Protein AF-A0AB38RLL3-F1 (afdb_monomer)

Solvent-accessible surface area (backbone atoms only — not comparable to full-atom values): 5019 Å² total; per-residue (Å²): 136,82,85,71,78,67,64,89,60,87,48,61,66,62,50,49,54,50,30,50,60,40,35,57,54,48,54,48,33,33,75,75,64,78,35,62,90,42,80,56,38,79,40,40,28,54,52,50,55,54,37,46,55,50,20,52,53,44,36,75,70,45,70,96,86,46,53,51,66,61,39,39,51,53,42,52,53,53,52,50,51,54,35,74,48,82,130

Organism: NCBI:txid1303681

Radius of gyration: 14.88 Å; Cα contacts (8 Å, |Δi|>4): 63; chains: 1; bounding box: 36×32×36 Å

Nearest PDB structures (foldseek):
  5xay-assembly3_C  TM=8.535E-01  e=6.640E-01  Streptomyces fradiae
  3eup-assembly1_B  TM=7.058E-01  e=1.036E+00  Cytophaga hutchinsonii ATCC 33406
  2w53-assembly1_A  TM=8.494E-01  e=3.524E+00  Stenotrophomonas maltophilia
  1yq4-assembly1_D  TM=4.154E-01  e=2.387E+00  Gallus gallus
  4ytp-assembly1_D  TM=4.186E-01  e=7.678E+00  Sus scrofa

pLDDT: mean 84.58, std 16.97, range [32.34, 98.12]

Sequence (87 aa):
MKLTLEPTVVNGAAFAHWVDAISDIVENSITDGELTDTPTAHRLAWNLCAGTVGAANASATLREDIDLATCLEGVVTAQLRNAFTPA

Secondary structure (DSSP, 8-state):
-------S-S-HHHHHHHHHHHHHHHHHHHHTTSS---HHHHTHHHHHHHHHHHHHHHHHHS-TTS-HHHHHHHHHHHHHHHHHS--

Mean predicted aligned error: 6.82 Å

Foldseek 3Di:
DDPPPPVLCPPVPVLVVQLVVVLVVLVVCCVVVVFPPDPLSNCLSVQLSVQLSVLVVCQVPPDPPAHSVNSSCVSNVVSVVSRRDDD

Structure (mmCIF, N/CA/C/O backbone):
data_AF-A0AB38RLL3-F1
#
_entry.id   AF-A0AB38RLL3-F1
#
loop_
_atom_site.group_PDB
_atom_site.id
_atom_site.type_symbol
_atom_site.label_atom_id
_atom_site.label_alt_id
_atom_site.label_comp_id
_atom_site.label_asym_id
_atom_site.label_entity_id
_atom_site.label_seq_id
_atom_site.pdbx_PDB_ins_code
_atom_site.Cartn_x
_atom_site.Cartn_y
_atom_site.Cartn_z
_atom_site.occupancy
_atom_site.B_iso_or_equiv
_atom_site.auth_seq_id
_atom_site.auth_comp_id
_atom_site.auth_asym_id
_atom_site.auth_atom_id
_atom_site.pdbx_PDB_model_num
ATOM 1 N N . MET A 1 1 ? 12.357 26.060 -18.775 1.00 32.34 1 MET A N 1
ATOM 2 C CA . MET A 1 1 ? 12.223 24.590 -18.812 1.00 32.34 1 MET A CA 1
ATOM 3 C C . MET A 1 1 ? 10.872 24.241 -18.210 1.00 32.34 1 MET A C 1
ATOM 5 O O . MET A 1 1 ? 10.673 24.476 -17.027 1.00 32.34 1 MET A O 1
ATOM 9 N N . LYS A 1 2 ? 9.904 23.839 -19.038 1.00 33.03 2 LYS A N 1
ATOM 10 C CA . LYS A 1 2 ? 8.572 23.433 -18.579 1.00 33.03 2 LYS A CA 1
ATOM 11 C C . LYS A 1 2 ? 8.712 21.983 -18.119 1.00 33.03 2 LYS A C 1
ATOM 13 O O . LYS A 1 2 ? 8.936 21.124 -18.961 1.00 33.03 2 LYS A O 1
ATOM 18 N N . LEU A 1 3 ? 8.655 21.736 -16.810 1.00 33.78 3 LEU A N 1
ATOM 19 C CA . LEU A 1 3 ? 8.443 20.393 -16.267 1.00 33.78 3 LEU A CA 1
ATOM 20 C C . LEU A 1 3 ? 7.045 19.958 -16.712 1.00 33.78 3 LEU A C 1
ATOM 22 O O . LEU A 1 3 ? 6.051 20.216 -16.038 1.00 33.78 3 LEU A O 1
ATOM 26 N N . THR A 1 4 ? 6.939 19.400 -17.913 1.00 40.81 4 THR A N 1
ATOM 27 C CA . THR A 1 4 ? 5.766 18.617 -18.272 1.00 40.81 4 THR A CA 1
ATOM 28 C C . THR A 1 4 ? 5.827 17.379 -17.399 1.00 40.81 4 THR A C 1
ATOM 30 O O . THR A 1 4 ? 6.715 16.552 -17.576 1.00 40.81 4 THR A O 1
ATOM 33 N N . LEU A 1 5 ? 4.929 17.314 -16.414 1.00 41.94 5 LEU A N 1
ATOM 34 C CA . LEU A 1 5 ? 4.555 16.078 -15.745 1.00 41.94 5 LEU A CA 1
ATOM 35 C C . LEU A 1 5 ? 4.123 15.117 -16.851 1.00 41.94 5 LEU A C 1
ATOM 37 O O . LEU A 1 5 ? 2.983 15.162 -17.313 1.00 41.94 5 LEU A O 1
ATOM 41 N N . GLU A 1 6 ? 5.055 14.304 -17.338 1.00 48.91 6 GLU A N 1
ATOM 42 C CA . GLU A 1 6 ? 4.671 13.053 -17.966 1.00 48.91 6 GLU A CA 1
ATOM 43 C C . GLU A 1 6 ? 3.770 12.352 -16.946 1.00 48.91 6 GLU A C 1
ATOM 45 O O . GLU A 1 6 ? 4.114 12.334 -15.758 1.00 48.91 6 GLU A O 1
ATOM 50 N N . PRO A 1 7 ? 2.581 11.875 -17.342 1.00 53.47 7 PRO A N 1
ATOM 51 C CA . PRO A 1 7 ? 1.725 11.158 -16.422 1.00 53.47 7 PRO A CA 1
ATOM 52 C C . PRO A 1 7 ? 2.485 9.890 -16.046 1.00 53.47 7 PRO A C 1
ATOM 54 O O . PRO A 1 7 ? 2.500 8.915 -16.791 1.00 53.47 7 PRO A O 1
ATOM 57 N N . THR A 1 8 ? 3.156 9.924 -14.895 1.00 57.50 8 THR A N 1
ATOM 58 C CA . THR A 1 8 ? 3.982 8.830 -14.369 1.00 57.50 8 THR A CA 1
ATOM 59 C C . THR A 1 8 ? 3.168 7.547 -14.221 1.00 57.50 8 THR A C 1
ATOM 61 O O . THR A 1 8 ? 3.723 6.455 -14.188 1.00 57.50 8 THR A O 1
ATOM 64 N N . VAL A 1 9 ? 1.839 7.678 -14.197 1.00 60.59 9 VAL A N 1
ATOM 65 C CA . VAL A 1 9 ? 0.877 6.598 -14.351 1.00 60.59 9 VAL A CA 1
ATOM 66 C C . VAL A 1 9 ? 0.180 6.745 -15.706 1.00 60.59 9 VAL A C 1
ATOM 68 O O . VAL A 1 9 ? -0.807 7.463 -15.848 1.00 60.59 9 VAL A O 1
ATOM 71 N N . VAL A 1 10 ? 0.672 6.020 -16.711 1.00 67.06 10 VAL A N 1
ATOM 72 C CA . VAL A 1 10 ? 0.074 5.963 -18.061 1.00 67.06 10 VAL A CA 1
ATOM 73 C C . VAL A 1 10 ? -1.317 5.296 -18.041 1.00 67.06 10 VAL A C 1
ATOM 75 O O . VAL A 1 10 ? -2.103 5.461 -18.971 1.00 67.06 10 VAL A O 1
ATOM 78 N N . ASN A 1 11 ? -1.667 4.592 -16.955 1.00 80.31 11 ASN A N 1
ATOM 79 C CA . ASN A 1 11 ? -2.946 3.904 -16.777 1.00 80.31 11 ASN A CA 1
ATOM 80 C C . ASN A 1 11 ? -3.576 4.195 -15.400 1.00 80.31 11 ASN A C 1
ATOM 82 O O . ASN A 1 11 ? -3.478 3.396 -14.468 1.00 80.31 11 ASN A O 1
ATOM 86 N N . GLY A 1 12 ? -4.220 5.360 -15.270 1.00 82.56 12 GLY A N 1
ATOM 87 C CA . GLY A 1 12 ? -4.855 5.789 -14.017 1.00 82.56 12 GLY A CA 1
ATOM 88 C C . GLY A 1 12 ? -5.956 4.845 -13.523 1.00 82.56 12 GLY A C 1
ATOM 89 O O . GLY A 1 12 ? -6.112 4.677 -12.319 1.00 82.56 12 GLY A O 1
ATOM 90 N N . ALA A 1 13 ? -6.669 4.174 -14.434 1.00 87.75 13 ALA A N 1
ATOM 91 C CA . ALA A 1 13 ? -7.694 3.193 -14.076 1.00 87.75 13 ALA A CA 1
ATOM 92 C C . ALA A 1 13 ? -7.088 1.932 -13.442 1.00 87.75 13 ALA A C 1
ATOM 94 O O . ALA A 1 13 ? -7.598 1.450 -12.436 1.00 87.75 13 ALA A O 1
ATOM 95 N N . ALA A 1 14 ? -5.976 1.425 -13.984 1.00 88.94 14 ALA A N 1
ATOM 96 C CA . ALA A 1 14 ? -5.266 0.301 -13.376 1.00 88.94 14 ALA A CA 1
ATOM 97 C C . ALA A 1 14 ? -4.674 0.670 -12.010 1.00 88.94 14 ALA A C 1
ATOM 99 O O . ALA A 1 14 ? -4.707 -0.145 -11.094 1.00 88.94 14 ALA A O 1
ATOM 100 N N . PHE A 1 15 ? -4.171 1.899 -11.855 1.00 89.31 15 PHE A N 1
ATOM 101 C CA . PHE A 1 15 ? -3.693 2.373 -10.558 1.00 89.31 15 PHE A CA 1
ATOM 102 C C . PHE A 1 15 ? -4.825 2.481 -9.533 1.00 89.31 15 PHE A C 1
ATOM 104 O O . PHE A 1 15 ? -4.662 2.001 -8.419 1.00 89.31 15 PHE A O 1
ATOM 111 N N . ALA A 1 16 ? -5.977 3.044 -9.910 1.00 92.06 16 ALA A N 1
ATOM 112 C CA . ALA A 1 16 ? -7.147 3.096 -9.036 1.00 92.06 16 ALA A CA 1
ATOM 113 C C . ALA A 1 16 ? -7.599 1.688 -8.624 1.00 92.06 16 ALA A C 1
ATOM 115 O O . ALA A 1 16 ? -7.730 1.419 -7.439 1.00 92.06 16 ALA A O 1
ATOM 116 N N . HIS A 1 17 ? -7.706 0.760 -9.581 1.00 95.06 17 HIS A N 1
ATOM 117 C CA . HIS A 1 17 ? -8.065 -0.628 -9.290 1.00 95.06 17 HIS A CA 1
ATOM 118 C C . HIS A 1 17 ? -7.082 -1.312 -8.328 1.00 95.06 17 HIS A C 1
ATOM 120 O O . HIS A 1 17 ? -7.485 -2.072 -7.452 1.00 95.06 17 HIS A O 1
ATOM 126 N N . TRP A 1 18 ? -5.785 -1.037 -8.475 1.00 96.19 18 TRP A N 1
ATOM 127 C CA . TRP A 1 18 ? -4.780 -1.549 -7.554 1.00 96.19 18 TRP A CA 1
ATOM 128 C C . TRP A 1 18 ? -4.915 -0.938 -6.155 1.00 96.19 18 TRP A C 1
ATOM 130 O O . TRP A 1 18 ? -4.871 -1.677 -5.174 1.00 96.19 18 TRP A O 1
ATOM 140 N N . VAL A 1 19 ? -5.140 0.376 -6.055 1.00 96.25 19 VAL A N 1
ATOM 141 C CA . VAL A 1 19 ? -5.412 1.038 -4.771 1.00 96.25 19 VAL A CA 1
ATOM 142 C C . VAL A 1 19 ? -6.653 0.447 -4.108 1.00 96.25 19 VAL A C 1
ATOM 144 O O . VAL A 1 19 ? -6.593 0.171 -2.914 1.00 96.25 19 VAL A O 1
ATOM 147 N N . ASP A 1 20 ? -7.730 0.200 -4.854 1.00 97.31 20 ASP A N 1
ATOM 148 C CA . ASP A 1 20 ? -8.960 -0.397 -4.323 1.00 97.31 20 ASP A CA 1
ATOM 149 C C . ASP A 1 20 ? -8.686 -1.798 -3.752 1.00 97.31 20 ASP A C 1
ATOM 151 O O . ASP A 1 20 ? -9.017 -2.073 -2.603 1.00 97.31 20 ASP A O 1
ATOM 155 N N . ALA A 1 21 ? -7.968 -2.648 -4.495 1.00 97.88 21 ALA A N 1
ATOM 156 C CA . ALA A 1 21 ? -7.624 -3.996 -4.041 1.00 97.88 21 ALA A CA 1
ATOM 157 C C . ALA A 1 21 ? -6.766 -4.007 -2.761 1.00 97.88 21 ALA A C 1
ATOM 159 O O . ALA A 1 21 ? -6.935 -4.876 -1.907 1.00 97.88 21 ALA A O 1
ATOM 160 N N . ILE A 1 22 ? -5.835 -3.057 -2.609 1.00 97.69 22 ILE A N 1
ATOM 161 C CA . ILE A 1 22 ? -5.050 -2.931 -1.371 1.00 97.69 22 ILE A CA 1
ATOM 162 C C . ILE A 1 22 ? -5.883 -2.292 -0.255 1.00 97.69 22 ILE A C 1
ATOM 164 O O . ILE A 1 22 ? -5.702 -2.648 0.908 1.00 97.69 22 ILE A O 1
ATOM 168 N N . SER A 1 23 ? -6.804 -1.386 -0.588 1.00 97.50 23 SER A N 1
ATOM 169 C CA . SER A 1 23 ? -7.720 -0.780 0.384 1.00 97.50 23 SER A CA 1
ATOM 170 C C . SER A 1 23 ? -8.585 -1.853 1.034 1.00 97.50 23 SER A C 1
ATOM 172 O O . SER A 1 23 ? -8.637 -1.894 2.255 1.00 97.50 23 SER A O 1
ATOM 174 N N . ASP A 1 24 ? -9.128 -2.799 0.265 1.00 98.12 24 ASP A N 1
ATOM 175 C CA . ASP A 1 24 ? -9.897 -3.925 0.813 1.00 98.12 24 ASP A CA 1
ATOM 176 C C . ASP A 1 24 ? -9.095 -4.737 1.850 1.00 98.12 24 ASP A C 1
ATOM 178 O O . ASP A 1 24 ? -9.627 -5.132 2.886 1.00 98.12 24 ASP A O 1
ATOM 182 N N . ILE A 1 25 ? -7.797 -4.964 1.611 1.00 97.56 25 ILE A N 1
ATOM 183 C CA . ILE A 1 25 ? -6.919 -5.661 2.567 1.00 97.56 25 ILE A CA 1
ATOM 184 C C . ILE A 1 25 ? -6.740 -4.827 3.841 1.00 97.56 25 ILE A C 1
ATOM 186 O O . ILE A 1 25 ? -6.855 -5.354 4.944 1.00 97.56 25 ILE A O 1
ATOM 190 N N . VAL A 1 26 ? -6.469 -3.528 3.693 1.00 97.31 26 VAL A N 1
ATOM 191 C CA . VAL A 1 26 ? -6.252 -2.616 4.824 1.00 97.31 26 VAL A CA 1
ATOM 192 C C . VAL A 1 26 ? -7.517 -2.469 5.671 1.00 97.31 26 VAL A C 1
ATOM 194 O O . VAL A 1 26 ? -7.427 -2.547 6.893 1.00 97.31 26 VAL A O 1
ATOM 197 N N . GLU A 1 27 ? -8.683 -2.303 5.048 1.00 97.88 27 GLU A N 1
ATOM 198 C CA . GLU A 1 27 ? -9.967 -2.180 5.748 1.00 97.88 27 GLU A CA 1
ATOM 199 C C . GLU A 1 27 ? -10.324 -3.462 6.512 1.00 97.88 27 GLU A C 1
ATOM 201 O O . GLU A 1 27 ? -10.819 -3.392 7.640 1.00 97.88 27 GLU A O 1
ATOM 206 N N . ASN A 1 28 ? -10.011 -4.638 5.954 1.00 98.06 28 ASN A N 1
ATOM 207 C CA . ASN A 1 28 ? -10.158 -5.902 6.678 1.00 98.06 28 ASN A CA 1
ATOM 208 C C . ASN A 1 28 ? -9.225 -5.956 7.897 1.00 98.06 28 ASN A C 1
ATOM 210 O O . ASN A 1 28 ? -9.691 -6.241 8.995 1.00 98.06 28 ASN A O 1
ATOM 214 N N . SER A 1 29 ? -7.947 -5.589 7.753 1.00 96.31 29 SER A N 1
ATOM 215 C CA . SER A 1 29 ? -7.017 -5.536 8.892 1.00 96.31 29 SER A CA 1
ATOM 216 C C . SER A 1 29 ? -7.424 -4.508 9.959 1.00 96.31 29 SER A C 1
ATOM 218 O O . SER A 1 29 ? -7.181 -4.739 11.142 1.00 96.31 29 SER A O 1
ATOM 220 N N . ILE A 1 30 ? -8.056 -3.386 9.588 1.00 96.62 30 ILE A N 1
ATOM 221 C CA . ILE A 1 30 ? -8.645 -2.445 10.560 1.00 96.62 30 ILE A CA 1
ATOM 222 C C . ILE A 1 30 ? -9.831 -3.100 11.279 1.00 96.62 30 ILE A C 1
ATOM 224 O O . ILE A 1 30 ? -9.913 -3.062 12.507 1.00 96.62 30 ILE A O 1
ATOM 228 N N . THR A 1 31 ? -10.729 -3.737 10.524 1.00 97.75 31 THR A N 1
ATOM 22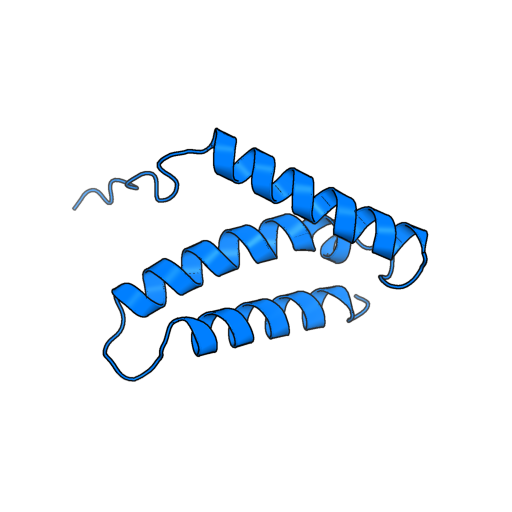9 C CA . THR A 1 31 ? -11.925 -4.414 11.054 1.00 97.75 31 THR A CA 1
ATOM 230 C C . THR A 1 31 ? -11.567 -5.543 12.022 1.00 97.75 31 THR A C 1
ATOM 232 O O . THR A 1 31 ? -12.191 -5.673 13.076 1.00 97.75 31 THR A O 1
ATOM 235 N N . ASP A 1 32 ? -10.529 -6.313 11.701 1.00 97.62 32 ASP A N 1
ATOM 236 C CA . ASP A 1 32 ? -10.020 -7.415 12.519 1.00 97.62 32 ASP A CA 1
ATOM 237 C C . ASP A 1 32 ? -9.169 -6.928 13.712 1.00 97.62 32 ASP A C 1
ATOM 239 O O . ASP A 1 32 ? -8.769 -7.721 14.568 1.00 97.62 32 ASP A O 1
ATOM 243 N N . GLY A 1 33 ? -8.914 -5.617 13.810 1.00 95.06 33 GLY A N 1
ATOM 244 C CA . GLY A 1 33 ? -8.144 -4.995 14.889 1.00 95.06 33 GLY A CA 1
ATOM 245 C C . GLY A 1 33 ? -6.628 -5.189 14.782 1.00 95.06 33 GLY A C 1
ATOM 246 O O . GLY A 1 33 ? -5.910 -4.925 15.747 1.00 95.06 33 GLY A O 1
ATOM 247 N N . GLU A 1 34 ? -6.128 -5.642 13.631 1.00 94.81 34 GLU A N 1
ATOM 248 C CA . GLU A 1 34 ? -4.695 -5.768 13.338 1.00 94.81 34 GLU A CA 1
ATOM 249 C C . GLU A 1 34 ? -4.045 -4.402 13.080 1.00 94.81 34 GLU A C 1
ATOM 251 O O . GLU A 1 34 ? -2.883 -4.183 13.431 1.00 94.81 34 GLU A O 1
ATOM 256 N N . LEU A 1 35 ? -4.800 -3.475 12.484 1.00 94.38 35 LEU A N 1
ATOM 257 C CA . LEU A 1 35 ? -4.433 -2.073 12.312 1.00 94.38 35 LEU A CA 1
ATOM 258 C C . LEU A 1 35 ? -5.348 -1.184 13.152 1.00 94.38 35 LEU A C 1
ATOM 260 O O . LEU A 1 35 ? -6.566 -1.326 13.142 1.00 94.38 35 LEU A O 1
ATOM 264 N N . THR A 1 36 ? -4.761 -0.211 13.845 1.00 94.50 36 THR A N 1
ATOM 265 C CA . THR A 1 36 ? -5.543 0.810 14.548 1.00 94.50 36 THR A CA 1
ATOM 266 C C . THR A 1 36 ? -6.270 1.691 13.533 1.00 94.50 36 THR A C 1
ATOM 268 O O . THR A 1 36 ? -5.626 2.274 12.655 1.00 94.50 36 THR A O 1
ATOM 271 N N . ASP A 1 37 ? -7.586 1.846 13.699 1.00 95.50 37 ASP A N 1
ATOM 272 C CA . ASP A 1 37 ? -8.414 2.771 12.919 1.00 95.50 37 ASP A CA 1
ATOM 273 C C . ASP A 1 37 ? -7.914 4.213 13.100 1.00 95.50 37 ASP A C 1
ATOM 275 O O . ASP A 1 37 ? -8.112 4.866 14.130 1.00 95.50 37 ASP A O 1
ATOM 279 N N . THR A 1 38 ? -7.174 4.685 12.100 1.00 94.50 38 THR A N 1
ATOM 280 C CA . THR A 1 38 ? -6.584 6.017 12.070 1.00 94.50 38 THR A CA 1
ATOM 281 C C . THR A 1 38 ? -6.595 6.562 10.644 1.00 94.50 38 THR A C 1
ATOM 283 O O . THR A 1 38 ? -6.512 5.801 9.674 1.00 94.50 38 THR A O 1
ATOM 286 N N . PRO A 1 39 ? -6.563 7.897 10.467 1.00 93.50 39 PRO A N 1
ATOM 287 C CA . PRO A 1 39 ? -6.410 8.496 9.142 1.00 93.50 39 PRO A CA 1
ATOM 288 C C . PRO A 1 39 ? -5.146 8.038 8.398 1.00 93.50 39 PRO A C 1
ATOM 290 O O . PRO A 1 39 ? -5.116 8.062 7.168 1.00 93.50 39 PRO A O 1
ATOM 293 N N . THR A 1 40 ? -4.092 7.650 9.124 1.00 92.50 40 THR A N 1
ATOM 294 C CA . THR A 1 40 ? -2.859 7.112 8.534 1.00 92.50 40 THR A CA 1
ATOM 295 C C . THR A 1 40 ? -3.073 5.700 7.997 1.00 92.50 40 THR A C 1
ATOM 297 O O . THR A 1 40 ? -2.62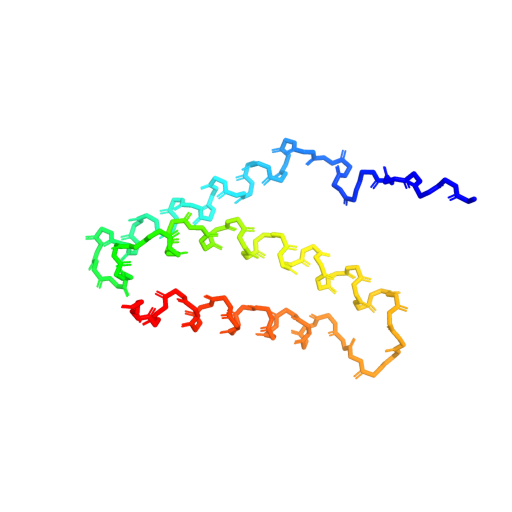9 5.421 6.883 1.00 92.50 40 THR A O 1
ATOM 300 N N . ALA A 1 41 ? -3.793 4.843 8.730 1.00 94.31 41 ALA A N 1
ATOM 301 C CA . ALA A 1 41 ? -4.146 3.498 8.280 1.00 94.31 41 A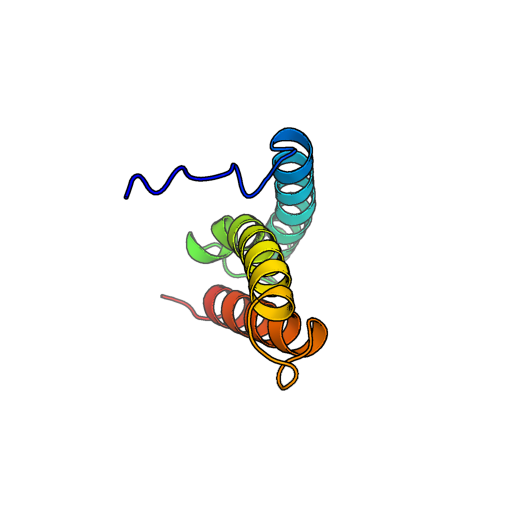LA A CA 1
ATOM 302 C C . ALA A 1 41 ? -4.994 3.541 6.997 1.00 94.31 41 ALA A C 1
ATOM 304 O O . AL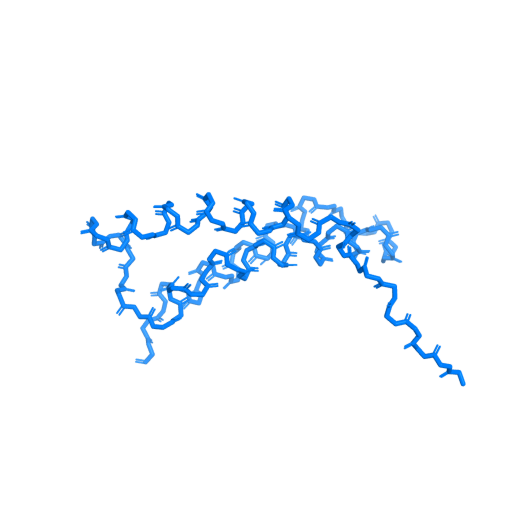A A 1 41 ? -4.613 2.925 6.008 1.00 94.31 41 ALA A O 1
ATOM 305 N N . HIS A 1 42 ? -6.028 4.387 6.926 1.00 94.12 42 HIS A N 1
ATOM 306 C CA . HIS A 1 42 ? -6.843 4.536 5.705 1.00 94.12 42 HIS A CA 1
ATOM 307 C C . HIS A 1 42 ? -6.073 5.075 4.484 1.00 94.12 42 HIS A C 1
ATOM 309 O O . HIS A 1 42 ? -6.503 4.919 3.344 1.00 94.12 42 HIS A O 1
ATOM 315 N N . ARG A 1 43 ? -4.915 5.719 4.682 1.00 94.56 43 ARG A N 1
ATOM 316 C CA . ARG A 1 43 ? -4.045 6.174 3.579 1.00 94.56 43 ARG A CA 1
ATOM 317 C C . ARG A 1 43 ? -3.002 5.137 3.167 1.00 94.56 43 ARG A C 1
ATOM 319 O O . ARG A 1 43 ? -2.299 5.358 2.178 1.00 94.56 43 ARG A O 1
ATOM 326 N N . LEU A 1 44 ? -2.881 4.029 3.899 1.00 95.81 44 LEU A N 1
ATOM 327 C CA . LEU A 1 44 ? -1.820 3.044 3.710 1.00 95.81 44 LEU A CA 1
ATOM 328 C C . LEU A 1 44 ? -1.838 2.450 2.298 1.00 95.81 44 LEU A C 1
ATOM 330 O O . LEU A 1 44 ? -0.790 2.401 1.658 1.00 95.81 44 LEU A O 1
ATOM 334 N N . ALA A 1 45 ? -3.012 2.083 1.779 1.00 96.56 45 ALA A N 1
ATOM 335 C CA . ALA A 1 45 ? -3.150 1.513 0.439 1.00 96.56 45 ALA A CA 1
ATOM 336 C C . ALA A 1 45 ? -2.616 2.448 -0.656 1.00 96.56 45 ALA A C 1
ATOM 338 O O . ALA A 1 45 ? -1.777 2.055 -1.471 1.00 96.56 45 ALA A O 1
ATOM 339 N N . TRP A 1 46 ? -3.030 3.718 -0.622 1.00 94.94 46 TRP A N 1
ATOM 340 C CA . TRP A 1 46 ? -2.530 4.742 -1.537 1.00 94.94 46 TRP A CA 1
ATOM 341 C C . TRP A 1 46 ? -1.013 4.931 -1.407 1.00 94.94 46 TRP A C 1
ATOM 343 O O . TRP A 1 46 ? -0.299 4.957 -2.411 1.00 94.94 46 TRP A O 1
ATOM 353 N N . ASN A 1 47 ? -0.509 5.037 -0.175 1.00 94.94 47 ASN A N 1
ATOM 354 C CA . ASN A 1 47 ? 0.910 5.265 0.091 1.00 94.94 47 ASN A CA 1
ATOM 355 C C . ASN A 1 47 ? 1.793 4.100 -0.378 1.00 94.94 47 ASN A C 1
ATOM 357 O O . ASN A 1 47 ? 2.882 4.341 -0.901 1.00 94.94 47 ASN A O 1
ATOM 361 N N . LEU A 1 48 ? 1.331 2.856 -0.218 1.00 95.81 48 LEU A N 1
ATOM 362 C CA . LEU A 1 48 ? 2.020 1.666 -0.714 1.00 95.81 48 LEU A CA 1
ATOM 363 C C . LEU A 1 48 ? 2.063 1.663 -2.244 1.00 95.81 48 LEU A C 1
ATOM 365 O O . LEU A 1 48 ? 3.146 1.571 -2.818 1.00 95.81 48 LEU A O 1
ATOM 369 N N . CYS A 1 49 ? 0.919 1.857 -2.907 1.00 95.06 49 CYS A N 1
ATOM 370 C CA . CYS A 1 49 ? 0.849 1.846 -4.369 1.00 95.06 49 CYS A CA 1
ATOM 371 C C . CYS A 1 49 ? 1.702 2.965 -4.992 1.00 95.06 49 CYS A C 1
ATOM 373 O O . CYS A 1 49 ? 2.511 2.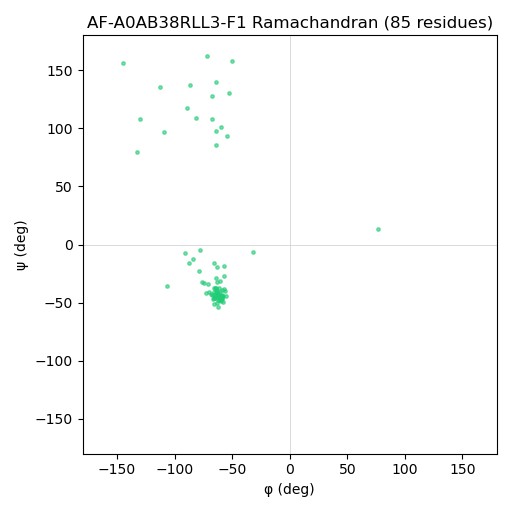726 -5.892 1.00 95.06 49 CYS A O 1
ATOM 375 N N . ALA A 1 50 ? 1.571 4.194 -4.483 1.00 92.38 50 ALA A N 1
ATOM 376 C CA . ALA A 1 50 ? 2.368 5.332 -4.940 1.00 92.38 50 ALA A CA 1
ATOM 377 C C . ALA A 1 50 ? 3.865 5.139 -4.640 1.00 92.38 50 ALA A C 1
ATOM 379 O O . ALA A 1 50 ? 4.715 5.437 -5.483 1.00 92.38 50 ALA A O 1
ATOM 380 N N . GLY A 1 51 ? 4.192 4.605 -3.460 1.00 92.56 51 GLY A N 1
ATOM 381 C CA . GLY A 1 51 ? 5.561 4.318 -3.053 1.00 92.56 51 GLY A CA 1
ATOM 382 C C . GLY A 1 51 ? 6.235 3.270 -3.939 1.00 92.56 51 GLY A C 1
ATOM 383 O O . GLY A 1 51 ? 7.387 3.456 -4.320 1.00 92.56 51 GLY A O 1
ATOM 384 N N . THR A 1 52 ? 5.522 2.218 -4.344 1.00 92.88 52 THR A N 1
ATOM 385 C CA . THR A 1 52 ? 6.025 1.202 -5.280 1.00 92.88 52 THR A CA 1
ATOM 386 C C . THR A 1 52 ? 6.330 1.785 -6.661 1.00 92.88 52 THR A C 1
ATOM 388 O O . THR A 1 52 ? 7.385 1.488 -7.220 1.00 92.88 52 THR A O 1
ATOM 391 N N . VAL A 1 53 ? 5.472 2.659 -7.201 1.00 90.69 53 VAL A N 1
ATOM 392 C CA . VAL A 1 53 ? 5.770 3.379 -8.458 1.00 90.69 53 VAL A CA 1
ATOM 393 C C . VAL A 1 53 ? 7.006 4.269 -8.289 1.00 90.69 53 VAL A C 1
ATOM 395 O O . VAL A 1 53 ? 7.880 4.297 -9.156 1.00 90.69 53 VAL A O 1
ATOM 398 N N . GLY A 1 54 ? 7.117 4.957 -7.149 1.00 87.75 54 GLY A N 1
ATOM 399 C CA . GLY A 1 54 ? 8.298 5.740 -6.791 1.00 87.75 54 GLY A CA 1
ATOM 400 C C . GLY A 1 54 ? 9.577 4.899 -6.742 1.00 87.75 54 GLY A C 1
ATOM 401 O O . GLY A 1 54 ? 10.579 5.297 -7.327 1.00 87.75 54 GLY A O 1
ATOM 402 N N . ALA A 1 55 ? 9.532 3.722 -6.112 1.00 89.06 55 ALA A N 1
ATOM 403 C CA . ALA A 1 55 ? 10.641 2.770 -6.032 1.00 89.06 55 ALA A CA 1
ATOM 404 C C . ALA A 1 55 ? 11.060 2.241 -7.414 1.00 89.06 55 ALA A C 1
ATOM 406 O O . ALA A 1 55 ? 12.251 2.203 -7.723 1.00 89.06 55 ALA A O 1
ATOM 407 N N . ALA A 1 56 ? 10.096 1.898 -8.272 1.00 87.06 56 ALA A N 1
ATOM 408 C CA . ALA A 1 56 ? 10.357 1.485 -9.650 1.00 87.06 56 ALA A CA 1
ATOM 409 C C . ALA A 1 56 ? 11.080 2.582 -10.443 1.00 87.06 56 ALA A C 1
ATOM 411 O O . ALA A 1 56 ? 12.128 2.333 -11.037 1.00 87.06 56 ALA A O 1
ATOM 412 N N . ASN A 1 57 ? 10.585 3.818 -10.374 1.00 84.62 57 ASN A N 1
ATOM 413 C CA . ASN A 1 57 ? 11.210 4.946 -11.060 1.00 84.62 57 ASN A CA 1
ATOM 414 C C . ASN A 1 57 ? 12.595 5.276 -10.484 1.00 84.62 57 ASN A C 1
ATOM 416 O O . ASN A 1 57 ? 13.530 5.547 -11.239 1.00 84.62 57 ASN A O 1
ATOM 420 N N . ALA A 1 58 ? 12.738 5.236 -9.157 1.00 82.50 58 ALA A N 1
ATOM 421 C CA . ALA A 1 58 ? 13.993 5.499 -8.464 1.00 82.50 58 ALA A CA 1
ATOM 422 C C . ALA A 1 58 ? 15.062 4.465 -8.834 1.00 82.50 58 ALA A C 1
ATOM 424 O O . ALA A 1 58 ? 16.138 4.869 -9.256 1.00 82.50 58 ALA A O 1
ATOM 425 N N . SER A 1 59 ? 14.756 3.166 -8.764 1.00 82.06 59 SER A N 1
ATOM 426 C CA . SER A 1 59 ? 15.695 2.088 -9.124 1.00 82.06 59 SER A CA 1
ATOM 427 C C . SER A 1 59 ? 16.101 2.095 -10.604 1.00 82.06 59 SER A C 1
ATOM 429 O O . SER A 1 59 ? 17.213 1.708 -10.940 1.00 82.06 59 SER A O 1
ATOM 431 N N . ALA A 1 60 ? 15.231 2.577 -11.499 1.00 79.31 60 ALA A N 1
ATOM 432 C CA . ALA A 1 60 ? 15.555 2.729 -12.917 1.00 79.31 60 ALA A CA 1
ATOM 433 C C . ALA A 1 60 ? 16.402 3.983 -13.224 1.00 79.31 60 ALA A C 1
ATOM 435 O O . ALA A 1 60 ? 17.061 4.037 -14.262 1.00 79.31 60 ALA A O 1
ATOM 436 N N . THR A 1 61 ? 16.362 5.004 -12.357 1.00 76.50 61 THR A N 1
ATOM 437 C CA . THR A 1 61 ? 16.984 6.323 -12.597 1.00 76.50 61 THR A CA 1
ATOM 438 C C . THR A 1 61 ? 18.257 6.546 -11.775 1.00 76.50 61 THR A C 1
ATOM 440 O O . THR A 1 61 ? 19.189 7.210 -12.233 1.00 76.50 61 THR A O 1
ATOM 443 N N . LEU A 1 62 ? 18.301 6.031 -10.545 1.00 66.94 62 LEU A N 1
ATOM 444 C CA . LEU A 1 62 ? 19.453 6.095 -9.651 1.00 66.94 62 LEU A CA 1
ATOM 445 C C . LEU A 1 62 ?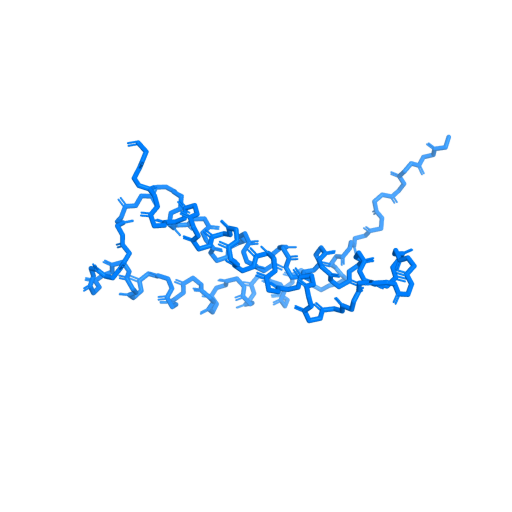 20.377 4.907 -9.953 1.00 66.94 62 LEU A C 1
ATOM 447 O O . LEU A 1 62 ? 19.917 3.803 -10.212 1.00 66.94 62 LEU A O 1
ATOM 451 N N . ARG A 1 63 ? 21.687 5.177 -9.984 1.00 56.31 63 ARG A N 1
ATOM 452 C CA . ARG A 1 63 ? 22.763 4.238 -10.355 1.00 56.31 63 ARG A CA 1
ATOM 453 C C . ARG A 1 63 ? 22.691 2.888 -9.622 1.00 56.31 63 ARG A C 1
ATOM 455 O O . ARG A 1 63 ? 22.177 2.830 -8.513 1.00 56.31 63 ARG A O 1
ATOM 462 N N . GLU A 1 64 ? 23.330 1.890 -10.247 1.00 57.78 64 GLU A N 1
ATOM 463 C CA . GLU A 1 64 ? 23.535 0.448 -9.949 1.00 57.78 64 GLU A CA 1
ATOM 464 C C . GLU A 1 64 ? 23.636 -0.034 -8.481 1.00 57.78 64 GLU A C 1
ATOM 466 O O . GLU A 1 64 ? 23.664 -1.240 -8.256 1.00 57.78 64 GLU A O 1
ATOM 471 N N . ASP A 1 65 ? 23.666 0.848 -7.483 1.00 66.06 65 ASP A N 1
ATOM 472 C CA . ASP A 1 65 ? 23.913 0.499 -6.080 1.00 66.06 65 ASP A CA 1
ATOM 473 C C . ASP A 1 65 ? 22.648 0.118 -5.290 1.00 66.06 65 ASP A C 1
ATOM 475 O O . ASP A 1 65 ? 22.760 -0.456 -4.207 1.00 66.06 65 ASP A O 1
ATOM 479 N N . ILE A 1 66 ? 21.445 0.437 -5.787 1.00 71.12 66 ILE A N 1
ATOM 480 C CA . ILE A 1 66 ? 20.187 0.103 -5.101 1.00 71.12 66 ILE A CA 1
ATOM 481 C C . ILE A 1 66 ? 19.236 -0.577 -6.080 1.00 71.12 66 ILE A C 1
ATOM 483 O O . ILE A 1 66 ? 18.671 0.058 -6.971 1.00 71.12 66 ILE A O 1
ATOM 487 N N . ASP A 1 67 ? 19.045 -1.881 -5.895 1.00 86.12 67 ASP A N 1
ATOM 488 C CA . ASP A 1 67 ? 18.077 -2.638 -6.676 1.00 86.12 67 ASP A CA 1
ATOM 489 C C . ASP A 1 67 ? 16.624 -2.299 -6.292 1.00 86.12 67 ASP A C 1
ATOM 491 O O . ASP A 1 67 ? 16.316 -1.726 -5.240 1.00 86.12 67 ASP A O 1
ATOM 495 N N . LEU A 1 68 ? 15.697 -2.662 -7.181 1.00 87.12 68 LEU A N 1
ATOM 496 C CA . LEU A 1 68 ? 14.267 -2.444 -6.974 1.00 87.12 68 LEU A CA 1
ATOM 497 C C . LEU A 1 68 ? 13.763 -3.096 -5.679 1.00 87.12 68 LEU A C 1
ATOM 499 O O . LEU A 1 68 ? 12.921 -2.517 -4.994 1.00 87.12 68 LEU A O 1
ATOM 503 N N . ALA A 1 69 ? 14.266 -4.283 -5.339 1.00 90.75 69 ALA A N 1
ATOM 504 C CA . ALA A 1 69 ? 13.832 -5.012 -4.152 1.00 90.75 69 ALA A CA 1
ATOM 505 C C . ALA A 1 69 ? 14.131 -4.215 -2.874 1.00 90.75 69 ALA A C 1
ATOM 507 O O . ALA A 1 69 ? 13.242 -4.026 -2.044 1.00 90.75 69 ALA A O 1
ATOM 508 N N . THR A 1 70 ? 15.333 -3.651 -2.779 1.00 90.69 70 THR A N 1
ATOM 509 C CA . THR A 1 70 ? 15.781 -2.807 -1.669 1.00 90.69 70 THR A CA 1
ATOM 510 C C . THR A 1 70 ? 14.943 -1.532 -1.567 1.00 90.69 70 THR A C 1
ATOM 512 O O . THR A 1 70 ? 14.517 -1.143 -0.475 1.00 90.69 70 THR A O 1
ATOM 515 N N . CYS A 1 71 ? 14.635 -0.884 -2.698 1.00 88.38 71 CYS A N 1
ATOM 516 C CA . CYS A 1 71 ? 13.740 0.276 -2.699 1.00 88.38 71 CYS A CA 1
ATOM 517 C C . CYS A 1 71 ? 12.325 -0.080 -2.212 1.00 88.38 71 CYS A C 1
ATOM 519 O O . CYS A 1 71 ? 11.737 0.678 -1.436 1.00 88.38 71 CYS A O 1
ATOM 521 N N . LEU A 1 72 ? 11.775 -1.217 -2.650 1.00 93.44 72 LEU A N 1
ATOM 522 C CA . LEU A 1 72 ? 10.444 -1.667 -2.238 1.00 93.44 72 LEU A CA 1
ATOM 523 C C . LEU A 1 72 ? 10.395 -2.010 -0.750 1.00 93.44 72 LEU A C 1
ATOM 525 O O . LEU A 1 72 ? 9.465 -1.583 -0.068 1.00 93.44 72 LEU A O 1
ATOM 529 N N . GLU A 1 73 ? 11.404 -2.712 -0.233 1.00 94.19 73 GLU A N 1
ATOM 530 C CA . GLU A 1 73 ? 11.508 -3.032 1.192 1.00 94.19 73 GLU A CA 1
ATOM 531 C C . GLU A 1 73 ? 11.522 -1.758 2.047 1.00 94.19 73 GLU A C 1
ATOM 533 O O . GLU A 1 73 ? 10.784 -1.660 3.033 1.00 94.19 73 GLU A O 1
ATOM 538 N N . GLY A 1 74 ? 12.294 -0.746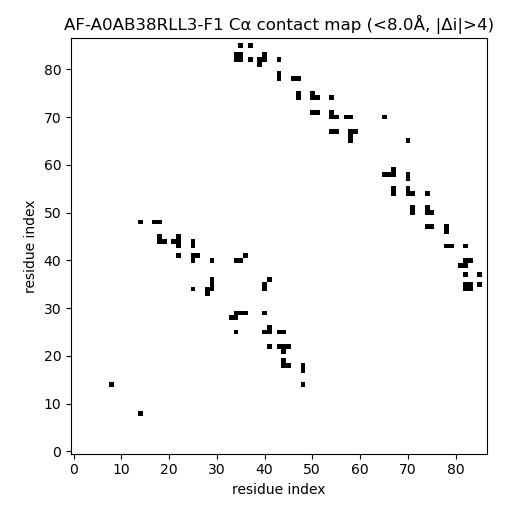 1.636 1.00 92.19 74 GLY A N 1
ATOM 539 C CA . GLY A 1 74 ? 12.345 0.546 2.318 1.00 92.19 74 GLY A CA 1
ATOM 540 C C . GLY A 1 74 ? 10.991 1.261 2.342 1.00 92.19 74 GLY A C 1
ATOM 541 O O . GLY A 1 74 ? 10.571 1.751 3.394 1.00 92.19 74 GLY A O 1
ATOM 542 N N . VAL A 1 75 ? 10.279 1.280 1.210 1.00 94.19 75 VAL A N 1
ATOM 543 C CA . VAL A 1 75 ? 8.934 1.871 1.104 1.00 94.19 75 VAL A CA 1
ATOM 544 C C . VAL A 1 75 ? 7.944 1.142 2.007 1.00 94.19 75 VAL A C 1
ATOM 546 O O . VAL A 1 75 ? 7.289 1.784 2.829 1.00 94.19 75 VAL A O 1
ATOM 549 N N . VAL A 1 76 ? 7.844 -0.183 1.884 1.00 94.56 76 VAL A N 1
ATOM 550 C CA . VAL A 1 76 ? 6.888 -0.991 2.653 1.00 94.56 76 VAL A CA 1
ATOM 551 C C . VAL A 1 76 ? 7.156 -0.842 4.148 1.00 94.56 76 VAL A C 1
ATOM 553 O O . VAL A 1 76 ? 6.241 -0.528 4.909 1.00 94.56 76 VAL A O 1
ATOM 556 N N . THR A 1 77 ? 8.418 -0.962 4.564 1.00 95.62 77 THR A N 1
ATOM 557 C CA . THR A 1 77 ? 8.819 -0.812 5.969 1.00 95.62 77 THR A CA 1
ATOM 558 C C . THR A 1 77 ? 8.443 0.559 6.523 1.00 95.62 77 THR A C 1
ATOM 560 O O . THR A 1 77 ? 7.922 0.654 7.636 1.00 95.62 77 THR A O 1
ATOM 563 N N . ALA A 1 78 ? 8.689 1.631 5.765 1.00 94.44 78 ALA A N 1
ATOM 564 C CA . ALA A 1 78 ? 8.367 2.983 6.203 1.00 94.44 78 ALA A CA 1
ATOM 565 C C . ALA A 1 78 ? 6.852 3.197 6.343 1.00 94.44 78 ALA A C 1
ATOM 567 O O . ALA A 1 78 ? 6.405 3.737 7.355 1.00 94.44 78 ALA A O 1
ATOM 568 N N . GLN A 1 79 ? 6.060 2.757 5.361 1.00 94.31 79 GLN A N 1
ATOM 569 C CA . GLN A 1 79 ? 4.610 2.962 5.388 1.00 94.31 79 GLN A CA 1
ATOM 570 C C . GLN A 1 79 ? 3.923 2.113 6.459 1.00 94.31 79 GLN A C 1
ATOM 572 O O . GLN A 1 79 ? 3.071 2.632 7.179 1.00 94.31 79 GLN A O 1
ATOM 577 N N . LEU A 1 80 ? 4.342 0.856 6.638 1.00 93.00 80 LEU A N 1
ATOM 578 C CA . LEU A 1 80 ? 3.830 0.010 7.718 1.00 93.00 80 LEU A CA 1
ATOM 579 C C . LEU A 1 80 ? 4.171 0.595 9.087 1.00 93.00 80 LEU A C 1
ATOM 581 O O . LEU A 1 80 ? 3.293 0.710 9.937 1.00 93.00 80 LEU A O 1
ATOM 585 N N . ARG A 1 81 ? 5.414 1.046 9.296 1.00 93.31 81 ARG A N 1
ATOM 586 C CA . ARG A 1 81 ? 5.800 1.699 10.554 1.00 93.31 81 ARG A CA 1
ATOM 587 C C . ARG A 1 81 ? 4.894 2.888 10.869 1.00 93.31 81 ARG A C 1
ATOM 589 O O . ARG A 1 81 ? 4.452 3.019 12.006 1.00 93.31 81 ARG A O 1
ATOM 596 N N . ASN A 1 82 ? 4.596 3.723 9.876 1.00 89.31 82 ASN A N 1
ATOM 597 C CA . ASN A 1 82 ? 3.709 4.870 10.061 1.00 89.31 82 ASN A CA 1
ATOM 598 C C . ASN A 1 82 ? 2.271 4.449 10.394 1.00 89.31 82 ASN A C 1
ATOM 600 O O . ASN A 1 82 ? 1.635 5.102 11.211 1.00 89.31 82 ASN A O 1
ATOM 604 N N . ALA A 1 83 ? 1.770 3.368 9.793 1.00 88.88 83 ALA A N 1
ATOM 605 C CA . ALA A 1 83 ? 0.426 2.859 10.065 1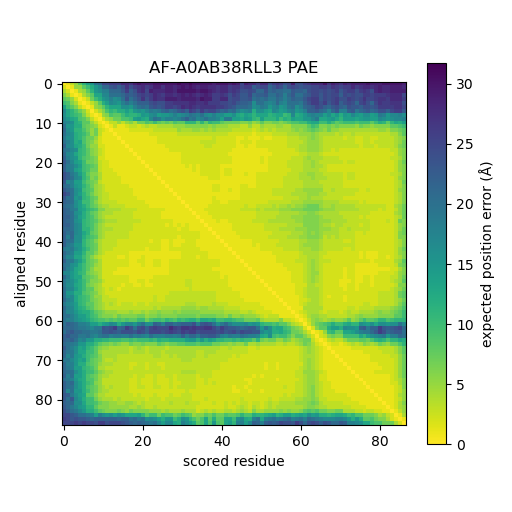.00 88.88 83 ALA A CA 1
ATOM 606 C C . ALA A 1 83 ? 0.292 2.221 11.459 1.00 88.88 83 ALA A C 1
ATOM 608 O O . ALA A 1 83 ? -0.752 2.351 12.089 1.00 88.88 83 ALA A O 1
ATOM 609 N N . PHE A 1 84 ? 1.349 1.576 11.962 1.00 87.44 84 PHE A N 1
ATOM 610 C CA . PHE A 1 84 ? 1.357 0.958 13.294 1.00 87.44 84 PHE A CA 1
ATOM 611 C C . PHE A 1 84 ? 1.688 1.927 14.434 1.00 87.44 84 PHE A C 1
ATOM 613 O O . PHE A 1 84 ? 1.525 1.569 15.600 1.00 87.44 84 PHE A O 1
ATOM 620 N N . THR A 1 85 ? 2.175 3.133 14.135 1.00 79.62 85 THR A N 1
ATOM 621 C CA . THR A 1 85 ? 2.506 4.116 15.174 1.00 79.62 85 THR A CA 1
ATOM 622 C C . THR A 1 85 ? 1.267 4.971 15.470 1.00 79.62 85 THR A C 1
ATOM 624 O O . THR A 1 85 ? 0.809 5.678 14.571 1.00 79.62 85 THR A O 1
ATOM 627 N N . PRO A 1 86 ? 0.712 4.942 16.696 1.00 59.56 86 PRO A N 1
ATOM 628 C CA . PRO A 1 86 ? -0.369 5.847 17.065 1.00 59.56 86 PRO A CA 1
ATOM 629 C C . PRO A 1 86 ? 0.126 7.301 17.048 1.00 59.56 86 PRO A C 1
ATOM 631 O O . PRO A 1 86 ? 1.26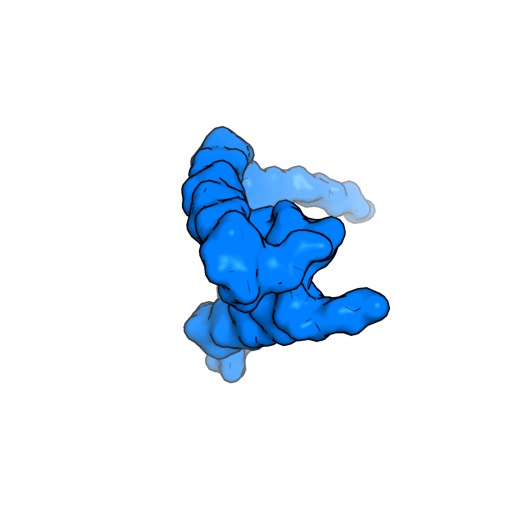0 7.573 17.449 1.00 59.56 86 PRO A O 1
ATOM 634 N N . ALA A 1 87 ? -0.721 8.208 16.552 1.00 59.47 87 ALA A N 1
ATOM 635 C CA . ALA A 1 87 ? -0.482 9.653 16.560 1.00 59.47 87 ALA A CA 1
ATOM 636 C C . ALA A 1 87 ? -0.527 10.244 17.978 1.00 59.47 87 ALA A C 1
ATOM 638 O O . ALA A 1 87 ? -1.313 9.729 18.807 1.00 59.47 87 ALA A O 1
#

InterPro domains:
  IPR036271 Tetracyclin repressor-like, C-terminal domain superfamily [SSF48498] (11-76)